Protein AF-K8GE08-F1 (afdb_monomer_lite)

pLDDT: mean 88.59, std 13.61, range [46.31, 98.12]

Structure (mmCIF, N/CA/C/O backbone):
data_AF-K8GE08-F1
#
_entry.id   AF-K8GE08-F1
#
loop_
_atom_site.group_PDB
_atom_site.id
_atom_site.type_symbol
_atom_site.label_atom_id
_atom_site.label_alt_id
_atom_site.label_comp_id
_atom_site.label_asym_id
_atom_site.label_entity_id
_atom_site.label_seq_id
_atom_site.pdbx_PDB_ins_code
_atom_site.Cartn_x
_atom_site.Cartn_y
_atom_site.Cartn_z
_atom_site.occupancy
_atom_site.B_iso_or_equiv
_atom_site.auth_seq_id
_atom_site.auth_comp_id
_atom_site.auth_asym_id
_atom_site.auth_atom_id
_atom_site.pdbx_PDB_model_num
ATOM 1 N N . MET A 1 1 ? 8.879 9.807 11.735 1.00 49.09 1 MET A N 1
ATOM 2 C CA . MET A 1 1 ? 8.185 8.695 11.049 1.00 49.09 1 MET A CA 1
ATOM 3 C C . MET A 1 1 ? 9.154 8.151 10.026 1.00 49.09 1 MET A C 1
ATOM 5 O O . MET A 1 1 ? 9.751 8.963 9.330 1.00 49.09 1 MET A O 1
ATOM 9 N N . ALA A 1 2 ? 9.374 6.836 9.990 1.00 52.28 2 ALA A N 1
ATOM 10 C CA . ALA A 1 2 ? 10.153 6.220 8.920 1.00 52.28 2 ALA A CA 1
ATOM 11 C C . ALA A 1 2 ? 9.605 6.686 7.559 1.00 52.28 2 ALA A C 1
ATOM 13 O O . ALA A 1 2 ? 8.389 6.846 7.418 1.00 52.28 2 ALA A O 1
ATOM 14 N N . ASN A 1 3 ? 10.487 6.949 6.592 1.00 69.19 3 ASN A N 1
ATOM 15 C CA . ASN A 1 3 ? 10.076 7.257 5.224 1.00 69.19 3 ASN A CA 1
ATOM 16 C C . ASN A 1 3 ? 9.385 6.021 4.653 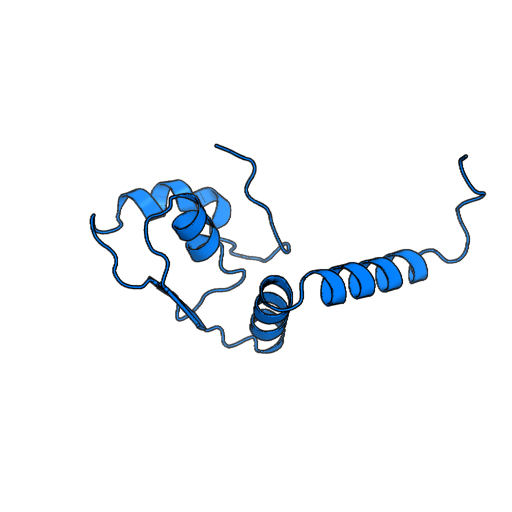1.00 69.19 3 ASN A C 1
ATOM 18 O O . ASN A 1 3 ? 10.048 5.083 4.217 1.00 69.19 3 ASN A O 1
ATOM 22 N N . LEU A 1 4 ? 8.053 6.001 4.717 1.00 77.12 4 LEU A N 1
ATOM 23 C CA . LEU A 1 4 ? 7.286 4.904 4.154 1.00 77.12 4 LEU A CA 1
ATOM 24 C C . LEU A 1 4 ? 7.496 4.864 2.643 1.00 77.12 4 LEU A C 1
ATOM 26 O O . LEU A 1 4 ? 7.464 5.926 2.005 1.00 77.12 4 LEU A O 1
ATOM 30 N N . PRO A 1 5 ? 7.705 3.663 2.076 1.00 72.69 5 PRO A N 1
ATOM 31 C CA . PRO A 1 5 ? 7.895 3.520 0.649 1.00 72.69 5 PRO A CA 1
ATOM 32 C C . PRO A 1 5 ? 6.677 4.083 -0.075 1.00 72.69 5 PRO A C 1
ATOM 34 O O . PRO A 1 5 ? 5.526 3.903 0.333 1.00 72.69 5 PRO A O 1
ATOM 37 N N . HIS A 1 6 ? 6.952 4.819 -1.141 1.00 74.62 6 HIS A N 1
ATOM 38 C CA . HIS A 1 6 ? 5.931 5.395 -1.989 1.00 74.62 6 HIS A CA 1
ATOM 39 C C . HIS A 1 6 ? 6.015 4.726 -3.344 1.00 74.62 6 HIS A C 1
ATOM 41 O O . HIS A 1 6 ? 6.980 4.938 -4.070 1.00 74.62 6 HIS A O 1
ATOM 47 N N . PHE A 1 7 ? 5.002 3.922 -3.645 1.00 80.44 7 PHE A N 1
ATOM 48 C CA . PHE A 1 7 ? 5.021 3.073 -4.819 1.00 80.44 7 PHE A CA 1
ATOM 49 C C . PHE A 1 7 ? 5.001 3.886 -6.119 1.00 80.44 7 PHE A C 1
ATOM 51 O O . PHE A 1 7 ? 5.959 3.849 -6.880 1.00 80.44 7 PHE A O 1
ATOM 58 N N . ILE A 1 8 ? 3.957 4.694 -6.333 1.00 83.50 8 ILE A N 1
ATOM 59 C CA . ILE A 1 8 ? 3.808 5.544 -7.523 1.00 83.50 8 ILE A CA 1
ATOM 60 C C . ILE A 1 8 ? 3.128 6.871 -7.172 1.00 83.50 8 ILE A C 1
ATOM 62 O O . ILE A 1 8 ? 2.306 6.937 -6.254 1.00 83.50 8 ILE A O 1
ATOM 66 N N . GLN A 1 9 ? 3.448 7.939 -7.912 1.00 83.69 9 GLN A N 1
ATOM 67 C CA . GLN A 1 9 ? 2.710 9.203 -7.811 1.00 83.69 9 GLN A CA 1
ATOM 68 C C . GLN A 1 9 ? 1.300 9.032 -8.367 1.00 83.69 9 GLN A C 1
ATOM 70 O O . GLN A 1 9 ? 1.113 8.523 -9.467 1.00 83.69 9 GLN A O 1
ATOM 75 N N . TYR A 1 10 ? 0.306 9.463 -7.591 1.00 84.38 10 TYR A N 1
ATOM 76 C CA . TYR A 1 10 ? -1.095 9.336 -7.967 1.00 84.38 10 TYR A CA 1
ATOM 77 C C . TYR A 1 10 ? -1.891 10.534 -7.466 1.00 84.38 10 TYR A C 1
ATOM 79 O O . TYR A 1 10 ? -1.778 10.933 -6.299 1.00 84.38 10 TYR A O 1
ATOM 87 N N . GLN A 1 11 ? -2.687 11.120 -8.359 1.00 84.62 11 GLN A N 1
ATOM 88 C CA . GLN A 1 11 ? -3.517 12.272 -8.033 1.00 84.62 11 GLN A CA 1
ATOM 89 C C . GLN A 1 11 ? -4.523 11.901 -6.938 1.00 84.62 11 GLN A C 1
ATOM 91 O O . GLN A 1 11 ? -5.134 10.837 -6.959 1.00 84.62 11 GLN A O 1
ATOM 96 N N . GLY A 1 12 ? -4.679 12.782 -5.948 1.00 86.25 12 GLY A N 1
ATOM 97 C CA . GLY A 1 12 ? -5.570 12.525 -4.813 1.00 86.25 12 GLY A CA 1
ATOM 98 C C . GLY A 1 12 ? -5.022 11.514 -3.798 1.00 86.25 12 GLY A C 1
ATOM 99 O O . GLY A 1 12 ? -5.777 11.030 -2.950 1.00 86.25 12 GLY A O 1
ATOM 100 N N . SER A 1 13 ? -3.721 11.196 -3.847 1.00 89.06 13 SER A N 1
ATOM 101 C CA . SER A 1 13 ? -3.078 10.363 -2.829 1.00 89.06 13 SER A CA 1
ATOM 102 C C . SER A 1 13 ? -3.260 10.955 -1.430 1.00 89.06 13 SER A C 1
ATOM 104 O O . SER A 1 13 ? -2.899 12.098 -1.145 1.00 89.06 13 SER A O 1
ATOM 106 N N . LYS A 1 14 ? -3.781 10.128 -0.520 1.00 92.69 14 LYS A N 1
ATOM 107 C CA . LYS A 1 14 ? -4.057 10.491 0.876 1.00 92.69 14 LYS A CA 1
ATOM 108 C C . LYS A 1 14 ? -2.817 10.421 1.773 1.00 92.69 14 LYS A C 1
ATOM 110 O O . LYS A 1 14 ? -2.937 10.618 2.977 1.00 92.69 14 LYS A O 1
ATOM 115 N N . ARG A 1 15 ? -1.620 10.178 1.224 1.00 90.50 15 ARG A N 1
ATOM 116 C CA . ARG A 1 15 ? -0.374 9.957 1.987 1.00 90.50 15 ARG A CA 1
ATOM 117 C C . ARG A 1 15 ? -0.102 11.031 3.045 1.00 90.50 15 ARG A C 1
ATOM 119 O O . ARG A 1 15 ? 0.167 10.700 4.193 1.00 90.50 15 ARG A O 1
ATOM 126 N N . ASN A 1 16 ? -0.219 12.307 2.678 1.00 90.69 16 ASN A N 1
ATOM 127 C CA . ASN A 1 16 ? 0.048 13.415 3.605 1.00 90.69 16 ASN A CA 1
ATOM 128 C C . ASN A 1 16 ? -0.999 13.503 4.729 1.00 90.69 16 ASN A C 1
ATOM 130 O O . ASN A 1 16 ? -0.695 13.959 5.830 1.00 90.69 16 ASN A O 1
ATOM 134 N N . LEU A 1 17 ? -2.220 13.039 4.454 1.00 94.25 17 LEU A N 1
ATOM 135 C CA . LEU A 1 17 ? -3.331 13.013 5.400 1.00 94.25 17 LEU A CA 1
ATOM 136 C C . LEU A 1 17 ? -3.392 11.713 6.206 1.00 94.25 17 LEU A C 1
ATOM 138 O O . LEU A 1 17 ? -4.080 11.683 7.222 1.00 94.25 17 LEU A O 1
ATOM 142 N N . ALA A 1 18 ? -2.670 10.662 5.804 1.00 94.69 18 ALA A N 1
ATOM 143 C CA . ALA A 1 18 ? -2.779 9.333 6.396 1.00 94.69 18 ALA A CA 1
ATOM 144 C C . ALA A 1 18 ? -2.594 9.378 7.916 1.00 94.69 18 ALA A C 1
ATOM 146 O O . ALA A 1 18 ? -3.471 8.936 8.649 1.00 94.69 18 ALA A O 1
ATOM 147 N N . LYS A 1 19 ? -1.534 10.035 8.407 1.00 92.75 19 LYS A N 1
ATOM 148 C CA . LYS A 1 19 ? -1.286 10.174 9.853 1.00 92.75 19 LYS A CA 1
ATOM 149 C C . LYS A 1 19 ? -2.457 10.784 10.632 1.00 92.75 19 LYS A C 1
ATOM 151 O O . LYS A 1 19 ? -2.627 10.460 11.798 1.00 92.75 19 LYS A O 1
ATOM 156 N N . HIS A 1 20 ? -3.234 11.668 10.005 1.00 96.12 20 HIS A N 1
ATOM 157 C CA . HIS A 1 20 ? -4.400 12.299 10.616 1.00 96.12 20 HIS A CA 1
ATOM 158 C C . HIS A 1 20 ? -5.626 11.395 10.517 1.00 96.12 20 HIS A C 1
ATOM 160 O O . HIS A 1 20 ? -6.333 11.223 11.498 1.00 96.12 20 HIS A O 1
ATOM 166 N N . ILE A 1 21 ? -5.842 10.755 9.365 1.00 96.88 21 ILE A N 1
ATOM 167 C CA . ILE A 1 21 ? -6.941 9.803 9.155 1.00 96.88 21 ILE A CA 1
ATOM 168 C C . ILE A 1 21 ? -6.852 8.640 10.152 1.00 96.88 21 ILE A C 1
ATOM 170 O O . ILE A 1 21 ? -7.853 8.287 10.771 1.00 96.88 21 ILE A O 1
ATOM 174 N N . LEU A 1 22 ? -5.649 8.096 10.369 1.00 95.88 22 LEU A N 1
ATOM 175 C CA . LEU A 1 22 ? -5.412 6.985 11.295 1.00 95.88 22 LEU A CA 1
ATOM 176 C C . LEU A 1 22 ? -5.781 7.324 12.752 1.00 95.88 22 LEU A C 1
ATOM 178 O O . LEU A 1 22 ? -6.097 6.419 13.515 1.00 95.88 22 LEU A O 1
ATOM 182 N N . GLN A 1 23 ? -5.793 8.599 13.156 1.00 96.44 23 GLN A N 1
ATOM 183 C CA . GLN A 1 23 ? -6.198 8.998 14.516 1.00 96.44 23 GLN A CA 1
ATOM 184 C C . GLN A 1 23 ? -7.695 8.789 14.776 1.00 96.44 23 GLN A C 1
ATOM 186 O O . GLN A 1 23 ? -8.110 8.712 15.930 1.00 96.44 23 GLN A O 1
ATOM 191 N N . PHE A 1 24 ? -8.496 8.681 13.715 1.00 96.88 24 PHE A N 1
ATOM 192 C CA . PHE A 1 24 ? -9.934 8.431 13.794 1.00 96.88 24 PHE A CA 1
ATOM 193 C C . PHE A 1 24 ? -10.288 6.946 13.679 1.00 96.88 24 PHE A C 1
ATOM 195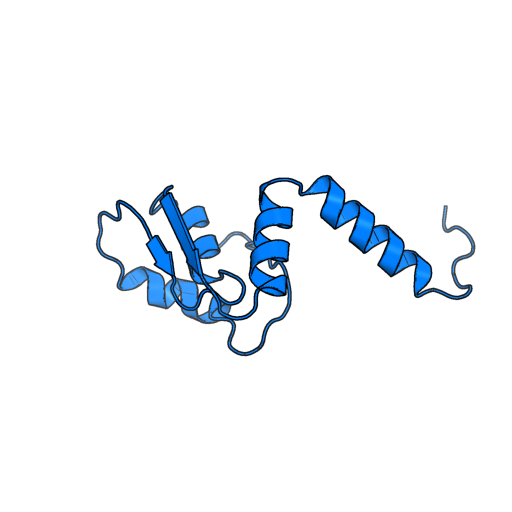 O O . PHE A 1 24 ? -11.464 6.587 13.727 1.00 96.88 24 PHE A O 1
ATOM 202 N N . PHE A 1 25 ? -9.295 6.071 13.510 1.00 96.56 25 PHE A N 1
ATOM 203 C CA . PHE A 1 25 ? -9.530 4.636 13.447 1.00 96.56 25 PHE A CA 1
ATOM 204 C C . PHE A 1 25 ? -9.945 4.089 14.822 1.00 96.56 25 PHE A C 1
ATOM 206 O O . PHE A 1 25 ? -9.472 4.567 15.857 1.00 96.56 25 PHE A O 1
ATOM 213 N N . PRO A 1 26 ? -10.821 3.069 14.867 1.00 95.06 26 PRO A N 1
ATOM 214 C CA . PRO A 1 26 ? -11.119 2.383 16.116 1.00 95.06 26 PRO A CA 1
ATOM 215 C C . PRO A 1 26 ? -9.861 1.687 16.651 1.00 95.06 26 PRO A C 1
ATOM 217 O O . PRO A 1 26 ? -8.994 1.270 15.887 1.00 95.06 26 PRO A O 1
ATOM 220 N N . LYS A 1 27 ? -9.784 1.510 17.978 1.00 89.44 27 LYS A N 1
ATOM 221 C CA . LYS A 1 27 ? -8.606 0.916 18.642 1.00 89.44 27 LYS A CA 1
ATOM 222 C C . LYS A 1 27 ? -8.272 -0.497 18.151 1.00 89.44 27 LYS A C 1
ATOM 224 O O . LYS A 1 27 ? -7.104 -0.853 18.100 1.00 89.44 27 LYS A O 1
ATOM 229 N N . ASN A 1 28 ? -9.294 -1.280 17.796 1.00 92.38 28 ASN A N 1
ATOM 230 C CA . ASN A 1 28 ? -9.150 -2.662 17.351 1.00 92.38 28 ASN A CA 1
ATOM 231 C C . ASN A 1 28 ? -9.745 -2.817 15.951 1.00 92.38 28 ASN A C 1
ATOM 233 O O . ASN A 1 28 ? -10.963 -2.733 15.782 1.00 92.38 28 ASN A O 1
ATOM 237 N N . ILE A 1 29 ? -8.895 -3.081 14.959 1.00 96.00 29 ILE A N 1
ATOM 238 C CA . ILE A 1 29 ? -9.307 -3.313 13.573 1.00 96.00 29 ILE A CA 1
ATOM 239 C C . ILE A 1 29 ? -8.980 -4.748 13.187 1.00 96.00 29 ILE A C 1
ATOM 241 O O . ILE A 1 29 ? -7.821 -5.147 13.095 1.00 96.00 29 ILE A O 1
ATOM 245 N N . LYS A 1 30 ? -10.020 -5.534 12.900 1.00 97.19 30 LYS A N 1
ATOM 246 C CA . LYS A 1 30 ? -9.840 -6.914 12.431 1.00 97.19 30 LYS A CA 1
ATOM 247 C C . LYS A 1 30 ? -9.423 -6.980 10.957 1.00 97.19 30 LYS A C 1
ATOM 249 O O . LYS A 1 30 ? -8.666 -7.868 10.584 1.00 97.19 30 LYS A O 1
ATOM 254 N N . ARG A 1 31 ? -9.936 -6.059 10.134 1.00 97.75 31 ARG A N 1
ATOM 255 C CA . ARG A 1 31 ? -9.617 -5.904 8.709 1.00 97.75 31 ARG A CA 1
ATOM 256 C C . ARG A 1 31 ? -9.876 -4.469 8.265 1.00 97.75 31 ARG A C 1
ATOM 258 O O . ARG A 1 31 ? -10.908 -3.910 8.629 1.00 97.75 31 ARG A O 1
ATOM 265 N N . LEU A 1 32 ? -8.988 -3.913 7.447 1.00 98.12 32 LEU A N 1
ATOM 266 C CA . LEU A 1 32 ? -9.238 -2.673 6.714 1.00 98.12 32 LEU A CA 1
ATOM 267 C C . LEU A 1 32 ? -9.816 -3.001 5.329 1.00 98.12 32 LEU A C 1
ATOM 269 O O . LEU A 1 32 ? -9.278 -3.850 4.623 1.00 98.12 32 LEU A O 1
ATOM 273 N N . VAL A 1 33 ? -10.909 -2.340 4.945 1.00 98.06 33 VAL A N 1
ATOM 274 C CA . VAL A 1 33 ? -11.537 -2.486 3.622 1.00 98.06 33 VAL A CA 1
ATOM 275 C C . VAL A 1 33 ? -11.517 -1.126 2.930 1.00 98.06 33 VAL A C 1
ATOM 277 O O . VAL A 1 33 ? -12.107 -0.176 3.441 1.00 98.06 33 VAL A O 1
ATOM 280 N N . GLU A 1 34 ? -10.850 -1.030 1.781 1.00 97.25 34 GLU A N 1
ATOM 281 C CA . GLU A 1 34 ? -10.769 0.182 0.959 1.00 97.25 34 GLU A CA 1
ATOM 282 C C . GLU A 1 34 ? -11.479 -0.040 -0.389 1.00 97.25 34 GLU A C 1
ATOM 284 O O . GLU A 1 34 ? -10.877 -0.600 -1.301 1.00 97.25 34 GLU A O 1
ATOM 289 N N . PRO A 1 35 ? -12.739 0.413 -0.559 1.00 97.00 35 PRO A N 1
ATOM 290 C CA . PRO A 1 35 ? -13.454 0.326 -1.839 1.00 97.00 35 PRO A CA 1
ATOM 291 C C . PRO A 1 35 ? -12.858 1.200 -2.955 1.00 97.00 35 PRO A C 1
ATOM 293 O O . PRO A 1 35 ? -13.131 0.961 -4.128 1.00 97.00 35 PRO A O 1
ATOM 296 N N . PHE A 1 36 ? -12.086 2.225 -2.579 1.00 95.25 36 PHE A N 1
ATOM 297 C CA . PHE A 1 36 ? -11.441 3.193 -3.471 1.00 95.25 36 PHE A CA 1
ATOM 298 C C . PHE A 1 36 ? -9.992 3.409 -3.021 1.00 95.25 36 PHE A C 1
ATOM 300 O O . PHE A 1 36 ? -9.634 4.459 -2.468 1.00 95.25 36 PHE A O 1
ATOM 307 N N . ALA A 1 37 ? -9.184 2.362 -3.165 1.00 94.50 37 ALA A N 1
ATOM 308 C CA . ALA A 1 37 ? -7.843 2.299 -2.602 1.00 94.50 37 ALA A CA 1
ATOM 309 C C . ALA A 1 37 ? -6.874 3.298 -3.256 1.00 94.50 37 ALA A C 1
ATOM 311 O O . ALA A 1 37 ? -5.979 3.817 -2.577 1.00 94.50 37 ALA A O 1
ATOM 312 N N . GLY A 1 38 ? -7.024 3.602 -4.552 1.00 94.00 38 GLY A N 1
ATOM 313 C CA . GLY A 1 38 ? -5.985 4.291 -5.315 1.00 94.00 38 GLY A CA 1
ATOM 314 C C . GLY A 1 38 ? -4.649 3.560 -5.158 1.00 94.00 38 GLY A C 1
ATOM 315 O O . GLY A 1 38 ? -4.569 2.357 -5.362 1.00 94.00 38 GLY A O 1
ATOM 316 N N . THR A 1 39 ? -3.603 4.258 -4.712 1.00 93.44 39 THR A N 1
ATOM 317 C CA . THR A 1 39 ? -2.286 3.658 -4.413 1.00 93.44 39 THR A CA 1
ATOM 318 C C . THR A 1 39 ? -2.170 3.030 -3.021 1.00 93.44 39 THR A C 1
ATOM 320 O O . THR A 1 39 ? -1.066 2.891 -2.497 1.00 93.44 39 THR A O 1
ATOM 323 N N . ALA A 1 40 ? -3.297 2.697 -2.387 1.00 95.06 40 ALA A N 1
ATOM 324 C CA . ALA A 1 40 ? -3.365 2.054 -1.073 1.00 95.06 40 ALA A CA 1
ATOM 325 C C . ALA A 1 40 ? -2.634 2.829 0.046 1.00 95.06 40 ALA A C 1
ATOM 327 O O . ALA A 1 40 ? -2.127 2.248 1.004 1.00 95.06 40 ALA A O 1
ATOM 328 N N . ALA A 1 41 ? -2.579 4.166 -0.048 1.00 94.56 41 ALA A N 1
ATOM 329 C CA . ALA A 1 41 ? -1.826 5.004 0.892 1.00 94.56 41 ALA A CA 1
ATOM 330 C C . ALA A 1 41 ? -2.273 4.831 2.359 1.00 94.56 41 ALA A C 1
ATOM 332 O O . ALA A 1 41 ? -1.445 4.925 3.267 1.00 94.56 41 ALA A O 1
ATOM 333 N N . ILE A 1 42 ? -3.566 4.574 2.599 1.00 95.56 42 ILE A N 1
ATOM 334 C CA . ILE A 1 42 ? -4.089 4.312 3.946 1.00 95.56 42 ILE A CA 1
ATOM 335 C C . ILE A 1 42 ? -3.735 2.898 4.394 1.00 95.56 42 ILE A C 1
ATOM 337 O O . ILE A 1 42 ? -3.273 2.745 5.524 1.00 95.56 42 ILE A O 1
ATOM 341 N N . SER A 1 43 ? -3.859 1.885 3.537 1.00 95.56 43 SER A N 1
ATOM 342 C CA . SER A 1 43 ? -3.406 0.526 3.859 1.00 95.56 43 SER A CA 1
ATOM 343 C C . SER A 1 43 ? -1.919 0.444 4.178 1.00 95.56 43 SER A C 1
ATOM 345 O O . SER A 1 43 ? -1.564 -0.141 5.199 1.00 95.56 43 SER A O 1
ATOM 347 N N . VAL A 1 44 ? -1.051 1.109 3.408 1.00 94.44 44 VAL A N 1
ATOM 348 C CA . VA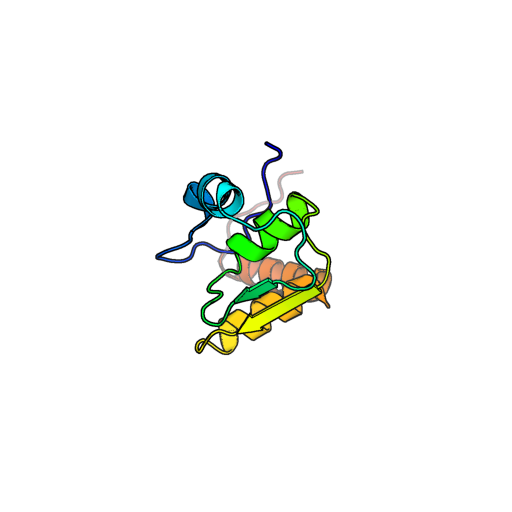L A 1 44 ? 0.392 1.177 3.703 1.00 94.44 44 VAL A CA 1
ATOM 349 C C . VAL A 1 44 ? 0.636 1.812 5.073 1.00 94.44 44 VAL A C 1
ATOM 351 O O . VAL A 1 44 ? 1.359 1.249 5.893 1.00 94.44 44 VAL A O 1
ATOM 354 N N . ALA A 1 45 ? -0.000 2.951 5.367 1.00 94.88 45 ALA A N 1
ATOM 355 C CA . ALA A 1 45 ? 0.141 3.611 6.666 1.00 94.88 45 ALA A CA 1
ATOM 356 C C . ALA A 1 45 ? -0.406 2.761 7.827 1.00 94.88 45 ALA A C 1
ATOM 358 O O . ALA A 1 45 ? 0.195 2.721 8.902 1.00 94.88 45 ALA A O 1
ATOM 359 N N . THR A 1 46 ? -1.524 2.066 7.611 1.00 95.69 46 THR A N 1
ATOM 360 C CA . THR A 1 46 ? -2.182 1.191 8.595 1.00 95.69 46 THR A CA 1
ATOM 361 C C . THR A 1 46 ? -1.322 -0.034 8.899 1.00 95.69 46 THR A C 1
ATOM 363 O O . THR A 1 46 ? -1.123 -0.358 10.069 1.00 95.69 46 THR A O 1
ATOM 366 N N . SER A 1 47 ? -0.762 -0.666 7.862 1.00 94.25 47 SER A N 1
ATOM 367 C CA . SER A 1 47 ? 0.172 -1.791 7.976 1.00 94.25 47 SER A CA 1
ATOM 368 C C . SER A 1 47 ? 1.453 -1.378 8.698 1.00 94.25 47 SER A C 1
ATOM 370 O O . SER A 1 47 ? 1.877 -2.035 9.645 1.00 94.25 47 SER A O 1
ATOM 372 N N . ALA A 1 48 ? 2.040 -0.240 8.321 1.00 93.75 48 ALA A N 1
ATOM 373 C CA . ALA A 1 48 ? 3.239 0.286 8.970 1.00 93.75 48 ALA A CA 1
ATOM 374 C C . ALA A 1 48 ? 3.027 0.678 10.437 1.00 93.75 48 ALA A C 1
ATOM 376 O O . ALA A 1 48 ? 3.952 0.597 11.239 1.00 93.75 48 ALA A O 1
ATOM 377 N N . SER A 1 49 ? 1.810 1.097 10.784 1.00 93.44 49 SER A N 1
ATOM 378 C CA . SER A 1 49 ? 1.410 1.397 12.162 1.00 93.44 49 SER A CA 1
ATOM 379 C C . SER A 1 49 ? 0.945 0.149 12.925 1.00 93.44 49 SER A C 1
ATOM 381 O O . SER A 1 49 ? 0.481 0.276 14.053 1.00 93.44 49 SER A O 1
ATOM 383 N N . GLN A 1 50 ? 1.039 -1.038 12.309 1.00 94.19 50 GLN A N 1
ATOM 384 C CA . GLN A 1 50 ? 0.668 -2.339 12.877 1.00 94.19 50 GLN A CA 1
ATOM 385 C C . GLN A 1 50 ? -0.762 -2.387 13.445 1.00 94.19 50 GLN A C 1
ATOM 387 O O . GLN A 1 50 ? -1.040 -3.112 14.396 1.00 94.19 50 GLN A O 1
ATOM 392 N N . LEU A 1 51 ? -1.692 -1.621 12.860 1.00 95.50 51 LEU A N 1
ATOM 393 C CA . LEU A 1 51 ? -3.077 -1.552 13.347 1.00 95.50 51 LEU A CA 1
ATOM 394 C C . LEU A 1 51 ? -3.903 -2.785 12.953 1.00 95.50 51 LEU A C 1
ATOM 396 O O . LEU A 1 51 ? -4.889 -3.111 13.612 1.00 95.50 51 LEU A O 1
ATOM 400 N N . THR A 1 52 ? -3.537 -3.448 11.852 1.00 96.62 52 THR A N 1
ATOM 401 C CA . THR A 1 52 ? -4.141 -4.702 11.391 1.00 96.62 52 THR A CA 1
ATOM 402 C C . THR A 1 52 ? -3.215 -5.411 10.401 1.00 96.62 52 THR A C 1
ATOM 404 O O . THR A 1 52 ? -2.341 -4.784 9.804 1.00 96.62 52 THR A O 1
ATOM 407 N N . HIS A 1 53 ? -3.440 -6.710 10.200 1.00 95.44 53 HIS A N 1
ATOM 408 C CA . HIS A 1 53 ? -2.733 -7.543 9.218 1.00 95.44 53 HIS A CA 1
ATOM 409 C C . HIS A 1 53 ? -3.667 -8.099 8.132 1.00 95.44 53 HIS A C 1
ATOM 411 O O . HIS A 1 53 ? -3.266 -8.955 7.350 1.00 95.44 53 HIS A O 1
ATOM 417 N N . SER A 1 54 ? -4.929 -7.656 8.088 1.00 97.56 54 SER A N 1
ATOM 418 C CA . SER A 1 54 ? -5.901 -8.104 7.089 1.00 97.56 54 SER A CA 1
ATOM 419 C C . SER A 1 54 ? -6.438 -6.915 6.305 1.00 97.56 54 SER A C 1
ATOM 421 O O . SER A 1 54 ? -6.941 -5.954 6.889 1.00 97.56 54 SER A O 1
ATOM 423 N N . PHE A 1 55 ? -6.361 -7.003 4.980 1.00 97.56 55 PHE A N 1
ATOM 424 C CA . PHE A 1 55 ? -6.703 -5.917 4.068 1.00 97.56 55 PHE A CA 1
ATOM 425 C C . PHE A 1 55 ? -7.572 -6.442 2.929 1.00 97.56 55 PHE A C 1
ATOM 427 O O . PHE A 1 55 ? -7.347 -7.548 2.443 1.00 97.56 55 PHE A O 1
ATOM 434 N N . TRP A 1 56 ? -8.546 -5.643 2.502 1.00 97.75 56 TRP A N 1
ATOM 435 C CA . TRP A 1 56 ? -9.245 -5.792 1.228 1.00 97.75 56 TRP A CA 1
ATOM 436 C C . TRP A 1 56 ? -9.135 -4.483 0.463 1.00 97.75 56 TRP A C 1
ATOM 438 O O . TRP A 1 56 ? -9.631 -3.454 0.923 1.00 97.75 56 TRP A O 1
ATOM 448 N N . LEU A 1 57 ? -8.478 -4.540 -0.689 1.00 96.25 57 LEU A N 1
ATOM 449 C CA . LEU A 1 57 ? -8.274 -3.397 -1.566 1.00 96.25 57 LEU A CA 1
ATOM 450 C C . LEU A 1 57 ? -9.144 -3.566 -2.802 1.00 96.25 57 LEU A C 1
ATOM 452 O O . LEU A 1 57 ? -9.162 -4.633 -3.411 1.00 96.25 57 LEU A O 1
ATOM 456 N N . ASN A 1 58 ? -9.850 -2.507 -3.167 1.00 96.81 58 ASN A N 1
ATOM 457 C CA . ASN A 1 58 ? -10.590 -2.416 -4.410 1.00 96.81 58 ASN A CA 1
ATOM 458 C C . ASN A 1 58 ? -10.362 -1.038 -5.031 1.00 96.81 58 ASN A C 1
ATOM 460 O O . ASN A 1 58 ? -10.281 -0.024 -4.335 1.00 96.81 58 ASN A O 1
ATOM 464 N N . ASP A 1 59 ? -10.291 -1.010 -6.352 1.00 95.56 59 ASP A N 1
ATOM 465 C CA . ASP A 1 59 ? -10.361 0.198 -7.159 1.00 95.56 59 ASP A CA 1
ATOM 466 C C . ASP A 1 59 ? -10.932 -0.183 -8.531 1.00 95.56 59 ASP A C 1
ATOM 468 O O . ASP A 1 59 ? -10.779 -1.320 -8.979 1.00 95.56 59 ASP A O 1
ATOM 472 N N . LEU A 1 60 ? -11.600 0.755 -9.202 1.00 96.50 60 LEU A N 1
ATOM 473 C CA . LEU A 1 60 ? -12.106 0.525 -10.558 1.00 96.50 60 LEU A CA 1
ATOM 474 C C . LEU A 1 60 ? -10.953 0.402 -11.564 1.00 96.50 60 LEU A C 1
ATOM 476 O O . LEU A 1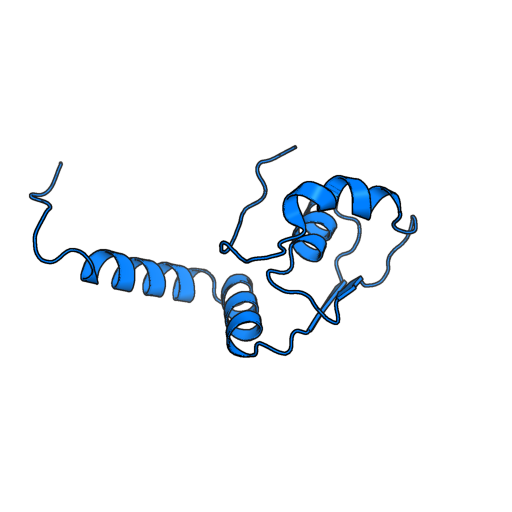 60 ? -11.080 -0.276 -12.586 1.00 96.50 60 LEU A O 1
ATOM 480 N N . ASN A 1 61 ? -9.828 1.064 -11.288 1.00 94.94 61 ASN A N 1
ATOM 481 C CA . ASN A 1 61 ? -8.642 1.021 -12.126 1.00 94.94 61 ASN A CA 1
ATOM 482 C C . ASN A 1 61 ? -7.935 -0.338 -11.980 1.00 94.94 61 ASN A C 1
ATOM 484 O O . ASN A 1 61 ? -7.010 -0.498 -11.186 1.00 94.94 61 ASN A O 1
ATOM 488 N N . LYS A 1 62 ? -8.383 -1.327 -12.759 1.00 95.62 62 LYS A N 1
ATOM 489 C CA . LYS A 1 62 ? -7.843 -2.692 -12.741 1.00 95.62 62 LYS A CA 1
ATOM 490 C C . LYS A 1 62 ? -6.308 -2.747 -12.888 1.00 95.62 62 LYS A C 1
ATOM 492 O O . LYS A 1 62 ? -5.694 -3.376 -12.029 1.00 95.62 62 LYS A O 1
ATOM 497 N N . PRO A 1 63 ? -5.670 -2.050 -13.853 1.00 94.75 63 PRO A N 1
ATOM 498 C CA . PRO A 1 63 ? -4.208 -2.013 -13.945 1.00 94.75 63 PRO A CA 1
ATOM 499 C C . PRO A 1 63 ? -3.510 -1.551 -12.661 1.00 94.75 63 PRO A C 1
ATOM 501 O O . PRO A 1 63 ? -2.450 -2.061 -12.319 1.00 94.75 63 PRO A O 1
ATOM 504 N N . LEU A 1 64 ? -4.097 -0.600 -11.926 1.00 93.56 64 LEU A N 1
ATOM 505 C CA . LEU A 1 64 ? -3.540 -0.123 -10.660 1.00 93.56 64 LEU A CA 1
ATOM 506 C C . LEU A 1 64 ? -3.590 -1.199 -9.569 1.00 93.56 64 LEU A C 1
ATOM 508 O O . LEU A 1 64 ? -2.616 -1.365 -8.838 1.00 93.56 64 LEU A O 1
ATOM 512 N N . ILE A 1 65 ? -4.704 -1.927 -9.463 1.00 94.75 65 ILE A N 1
ATOM 513 C CA . ILE A 1 65 ? -4.845 -3.029 -8.501 1.00 94.75 65 ILE A CA 1
ATOM 514 C C . ILE A 1 65 ? -3.892 -4.174 -8.840 1.00 94.75 65 ILE A C 1
ATOM 516 O O . ILE A 1 65 ? -3.203 -4.659 -7.947 1.00 94.75 65 ILE A O 1
ATOM 520 N N . GLU A 1 66 ? -3.783 -4.549 -10.114 1.00 95.50 66 GLU A N 1
ATOM 521 C CA . GLU A 1 66 ? -2.845 -5.587 -10.561 1.00 95.50 66 GLU A CA 1
ATOM 522 C C . GLU A 1 66 ? -1.387 -5.183 -10.302 1.00 95.50 66 GLU A C 1
ATOM 524 O O . GLU A 1 66 ? -0.578 -6.007 -9.885 1.00 95.50 66 GLU A O 1
ATOM 529 N N . LEU A 1 67 ? -1.047 -3.904 -10.482 1.00 94.50 67 LEU A N 1
ATOM 530 C CA . LEU A 1 67 ? 0.286 -3.382 -10.188 1.00 94.50 67 LEU A CA 1
ATOM 531 C C . LEU A 1 67 ? 0.605 -3.431 -8.683 1.00 94.50 67 LEU A C 1
ATOM 533 O O . LEU A 1 67 ? 1.725 -3.769 -8.298 1.00 94.50 67 LEU A O 1
ATOM 537 N N . LEU A 1 68 ? -0.372 -3.107 -7.830 1.00 93.88 68 LEU A N 1
ATOM 538 C CA . LEU A 1 68 ? -0.240 -3.234 -6.376 1.00 93.88 68 LEU A CA 1
ATOM 539 C C . LEU A 1 68 ? -0.070 -4.699 -5.957 1.00 93.88 68 LEU A C 1
ATOM 541 O O . LEU A 1 68 ? 0.827 -4.998 -5.172 1.00 93.88 68 LEU A O 1
ATOM 545 N N . GLU A 1 69 ? -0.881 -5.607 -6.497 1.00 95.00 69 GLU A N 1
ATOM 546 C CA . GLU A 1 69 ? -0.761 -7.048 -6.252 1.00 95.00 69 GLU A CA 1
ATOM 547 C C . GLU A 1 69 ? 0.620 -7.562 -6.677 1.00 95.00 69 GLU A C 1
ATOM 549 O O . GLU A 1 69 ? 1.309 -8.210 -5.891 1.00 95.00 69 GLU A O 1
ATOM 554 N N . LEU A 1 70 ? 1.090 -7.179 -7.868 1.00 95.44 70 LEU A N 1
ATOM 555 C CA . LEU A 1 70 ? 2.416 -7.546 -8.361 1.00 95.44 70 LEU A CA 1
ATOM 556 C C . LEU A 1 70 ? 3.533 -7.045 -7.432 1.00 95.44 70 LEU A C 1
ATOM 558 O O . LEU A 1 70 ? 4.484 -7.776 -7.175 1.00 95.44 70 LEU A O 1
ATOM 562 N N . SER A 1 71 ? 3.401 -5.837 -6.875 1.00 93.31 71 SER A N 1
ATOM 563 C CA . SER A 1 71 ? 4.377 -5.283 -5.925 1.00 93.31 71 SER A CA 1
ATOM 564 C C . SER A 1 71 ? 4.482 -6.050 -4.605 1.00 93.31 71 SER A C 1
ATOM 566 O O . SER A 1 71 ? 5.527 -6.001 -3.959 1.00 93.31 71 SER A O 1
ATOM 568 N N . ILE A 1 72 ? 3.415 -6.745 -4.206 1.00 92.62 72 ILE A N 1
ATOM 569 C CA . ILE A 1 72 ? 3.343 -7.501 -2.952 1.00 92.62 72 ILE A CA 1
ATOM 570 C C . ILE A 1 72 ? 3.786 -8.944 -3.186 1.00 92.62 72 ILE A C 1
ATOM 572 O O . ILE A 1 72 ? 4.629 -9.457 -2.455 1.00 92.62 72 ILE A O 1
ATOM 576 N N . GLU A 1 73 ? 3.236 -9.582 -4.216 1.00 96.06 73 GLU A N 1
ATOM 577 C CA . GLU A 1 73 ? 3.407 -11.015 -4.460 1.00 96.06 73 GLU A CA 1
ATOM 578 C C . GLU A 1 73 ? 4.686 -11.326 -5.247 1.00 96.06 73 GLU A C 1
ATOM 580 O O . GLU A 1 73 ? 5.274 -12.396 -5.090 1.00 96.06 73 GLU A O 1
ATOM 585 N N . ARG A 1 74 ? 5.117 -10.414 -6.130 1.00 97.25 74 ARG A N 1
ATOM 586 C CA . ARG A 1 74 ? 6.240 -10.617 -7.066 1.00 97.25 74 ARG A CA 1
ATOM 587 C C . ARG A 1 74 ? 7.109 -9.349 -7.198 1.00 97.25 74 ARG A C 1
ATOM 589 O O . ARG A 1 74 ? 7.290 -8.835 -8.306 1.00 97.25 74 ARG A O 1
ATOM 596 N N . PRO A 1 75 ? 7.678 -8.834 -6.087 1.00 95.06 75 PRO A N 1
ATOM 597 C CA . PRO A 1 75 ? 8.403 -7.558 -6.063 1.00 95.06 75 PRO A CA 1
ATOM 598 C C . PRO A 1 75 ? 9.633 -7.522 -6.983 1.00 95.06 75 PRO A C 1
ATOM 600 O O . PRO A 1 75 ? 9.921 -6.486 -7.582 1.00 95.06 75 PRO A O 1
ATOM 603 N N . ASP A 1 76 ? 10.337 -8.644 -7.148 1.00 96.50 76 ASP A N 1
ATOM 604 C CA . ASP A 1 76 ? 11.505 -8.713 -8.034 1.00 96.50 76 ASP A CA 1
ATOM 605 C C . ASP A 1 76 ? 11.105 -8.619 -9.515 1.00 96.50 76 ASP A C 1
ATOM 607 O O . ASP A 1 76 ? 11.790 -7.974 -10.306 1.00 96.50 76 ASP A O 1
ATOM 611 N N . GLU A 1 77 ? 9.973 -9.219 -9.900 1.00 96.38 77 GLU A N 1
ATOM 612 C CA . GLU A 1 77 ? 9.465 -9.188 -11.279 1.00 96.38 77 GLU A CA 1
ATOM 613 C C . GLU A 1 77 ? 9.151 -7.752 -11.706 1.00 96.38 77 GLU A C 1
ATOM 615 O O . GLU A 1 77 ? 9.612 -7.292 -12.754 1.00 96.38 77 GLU A O 1
ATOM 620 N N . ILE A 1 78 ? 8.415 -7.016 -10.870 1.00 94.19 78 ILE A N 1
ATOM 621 C CA . ILE A 1 78 ? 8.065 -5.623 -11.156 1.00 94.19 78 ILE A CA 1
ATOM 622 C C . ILE A 1 78 ? 9.290 -4.705 -11.126 1.00 94.19 78 ILE A C 1
ATOM 624 O O . ILE A 1 78 ? 9.416 -3.840 -11.993 1.00 94.19 78 ILE A O 1
ATOM 628 N N . ALA A 1 79 ? 10.213 -4.899 -10.179 1.00 94.00 79 ALA A N 1
ATOM 629 C CA . ALA A 1 79 ? 11.425 -4.092 -10.086 1.00 94.00 79 ALA A CA 1
ATOM 630 C C . ALA A 1 79 ? 12.324 -4.285 -11.315 1.00 94.00 79 ALA A C 1
ATOM 632 O O . ALA A 1 79 ? 12.772 -3.302 -11.906 1.00 94.00 79 ALA A O 1
ATOM 633 N N . ASN A 1 80 ? 12.530 -5.533 -11.745 1.00 96.00 80 ASN A N 1
ATOM 634 C CA . ASN A 1 80 ? 13.309 -5.854 -12.942 1.00 96.00 80 ASN A CA 1
ATOM 635 C C . ASN A 1 80 ? 12.641 -5.324 -14.215 1.00 96.00 80 ASN A C 1
ATOM 637 O O . ASN A 1 80 ? 13.314 -4.730 -15.056 1.00 96.00 80 ASN A O 1
ATOM 641 N N . SER A 1 81 ? 11.318 -5.473 -14.330 1.00 94.00 81 SER A N 1
ATOM 642 C CA . SER A 1 81 ? 10.555 -4.942 -15.466 1.00 94.00 81 SER A CA 1
ATOM 643 C C . SER A 1 81 ? 10.672 -3.419 -15.552 1.00 94.00 81 SER A C 1
ATOM 645 O O . SER A 1 81 ? 10.922 -2.869 -16.623 1.00 94.00 81 SER A O 1
ATOM 647 N N . TYR A 1 82 ? 10.557 -2.725 -14.416 1.00 92.00 82 TYR A N 1
ATOM 648 C CA . TYR A 1 82 ? 10.745 -1.277 -14.362 1.00 92.00 82 TYR A CA 1
ATOM 649 C C . TYR A 1 82 ? 12.184 -0.871 -14.707 1.00 92.00 82 TYR A C 1
ATOM 651 O O . TYR A 1 82 ? 12.379 0.078 -15.462 1.00 92.00 82 TYR A O 1
ATOM 659 N N . LEU A 1 83 ? 13.193 -1.591 -14.204 1.00 94.06 83 LEU A N 1
ATOM 660 C CA . LEU A 1 83 ? 14.602 -1.334 -14.516 1.00 94.06 83 LEU A CA 1
ATOM 661 C C . LEU A 1 83 ? 14.891 -1.478 -16.015 1.00 94.06 83 LEU A C 1
ATOM 663 O O . LEU A 1 83 ? 15.604 -0.653 -16.585 1.00 94.06 83 LEU A O 1
ATOM 667 N N . GLN A 1 84 ? 14.325 -2.496 -16.663 1.00 94.75 84 GLN A N 1
ATOM 668 C CA . GLN A 1 84 ? 14.449 -2.671 -18.106 1.00 94.75 84 GLN A CA 1
ATOM 669 C C . GLN A 1 84 ? 13.843 -1.476 -18.858 1.00 94.75 84 GLN A C 1
ATOM 671 O O . GLN A 1 84 ? 14.540 -0.844 -19.650 1.00 94.75 84 GLN A O 1
ATOM 676 N N . LEU A 1 85 ? 12.594 -1.110 -18.547 1.00 92.50 85 LEU A N 1
ATOM 677 C CA . LEU A 1 85 ? 11.919 0.047 -19.151 1.00 92.50 85 LEU A CA 1
ATOM 678 C C . LEU A 1 85 ? 12.676 1.358 -18.917 1.00 92.50 85 LEU A C 1
ATOM 680 O O . LEU A 1 85 ? 12.678 2.237 -19.776 1.00 92.50 85 LEU A O 1
ATOM 684 N N . TRP A 1 86 ? 13.294 1.515 -17.748 1.00 90.69 86 TRP A N 1
ATOM 685 C CA . TRP A 1 86 ? 14.120 2.672 -17.417 1.00 90.69 86 TRP A CA 1
ATOM 686 C C . TRP A 1 86 ? 15.361 2.751 -18.312 1.00 90.69 86 TRP A C 1
ATOM 688 O O . TRP A 1 86 ? 15.645 3.799 -18.889 1.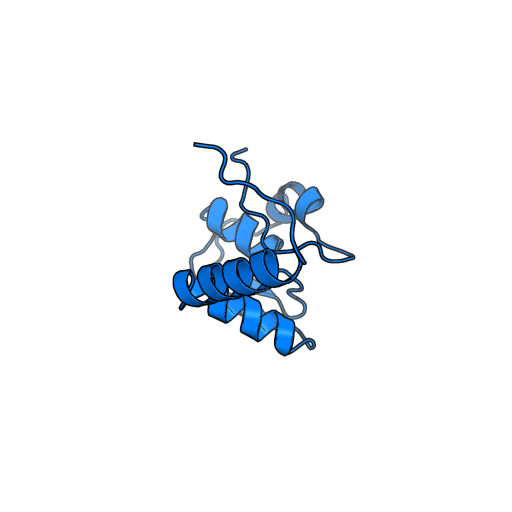00 90.69 86 TRP A O 1
ATOM 698 N N . ASN A 1 87 ? 16.071 1.635 -18.482 1.00 91.31 87 ASN A N 1
ATOM 699 C CA . ASN A 1 87 ? 17.274 1.580 -19.313 1.00 91.31 87 ASN A CA 1
ATOM 700 C C . ASN A 1 87 ? 16.965 1.786 -20.807 1.00 91.31 87 ASN A C 1
ATOM 702 O O . ASN A 1 87 ? 17.749 2.421 -21.509 1.00 91.31 87 ASN A O 1
ATOM 706 N N . GLU A 1 88 ? 15.815 1.309 -21.290 1.00 91.56 88 GLU A N 1
ATOM 707 C CA . GLU A 1 88 ? 15.370 1.478 -22.683 1.00 91.56 88 GLU A CA 1
ATOM 708 C C . GLU A 1 88 ? 15.041 2.937 -23.048 1.00 91.56 88 GLU A C 1
ATOM 710 O O . GLU A 1 88 ? 15.149 3.321 -24.211 1.00 91.56 88 GLU A O 1
ATOM 715 N N . GLN A 1 89 ? 14.690 3.782 -22.070 1.00 83.75 89 GLN A N 1
ATOM 716 C CA . GLN A 1 89 ? 14.416 5.210 -22.300 1.00 83.75 89 GLN A CA 1
ATOM 717 C C . GLN A 1 89 ? 15.677 6.014 -2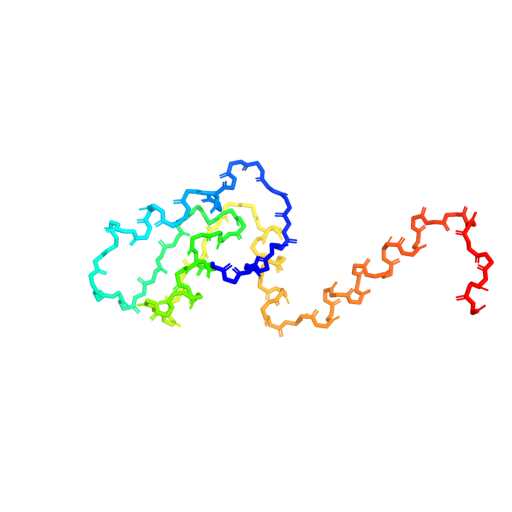2.648 1.00 83.75 89 GLN A C 1
ATOM 719 O O . GLN A 1 89 ? 15.591 7.123 -23.182 1.00 83.75 89 GLN A O 1
ATOM 724 N N . HIS A 1 90 ? 16.860 5.469 -22.367 1.00 75.88 90 HIS A N 1
ATOM 725 C CA . HIS A 1 90 ? 18.133 6.124 -22.622 1.00 75.88 90 HIS A CA 1
ATOM 726 C C . HIS A 1 90 ? 18.679 5.679 -23.987 1.00 75.88 90 HIS A C 1
ATOM 728 O O . HIS A 1 90 ? 19.525 4.792 -24.080 1.00 75.88 90 HIS A O 1
ATOM 734 N N . THR A 1 91 ? 18.236 6.328 -25.070 1.00 62.53 91 THR A N 1
ATOM 735 C CA . THR A 1 91 ? 18.877 6.170 -26.391 1.00 62.53 91 THR A CA 1
ATOM 736 C C . THR A 1 91 ? 20.280 6.795 -26.323 1.00 62.53 91 THR A C 1
ATOM 738 O O . THR A 1 91 ? 20.425 7.995 -26.520 1.00 62.53 91 THR A O 1
ATOM 741 N N . ASN A 1 92 ? 21.308 6.009 -25.980 1.00 59.34 92 ASN A N 1
ATOM 742 C CA . ASN A 1 92 ? 22.710 6.430 -25.814 1.00 59.34 92 ASN A CA 1
ATOM 743 C C . ASN A 1 92 ? 22.943 7.653 -24.904 1.00 59.34 92 ASN A C 1
ATOM 745 O O . ASN A 1 92 ? 23.036 8.777 -25.388 1.00 59.34 92 ASN A O 1
ATOM 749 N N . SER A 1 93 ? 23.186 7.428 -23.608 1.00 49.09 93 SER A N 1
ATOM 750 C CA . SER A 1 93 ? 24.094 8.257 -22.788 1.00 49.09 93 SER A CA 1
ATOM 751 C C . SER A 1 93 ? 24.366 7.589 -21.440 1.00 49.09 93 SER A C 1
ATOM 753 O O . SER A 1 93 ? 23.752 7.946 -20.444 1.00 49.09 93 SER A O 1
ATOM 755 N N . VAL A 1 94 ? 25.289 6.625 -21.416 1.00 52.75 94 VAL A N 1
ATOM 756 C CA . VAL A 1 94 ? 26.288 6.469 -20.345 1.00 52.75 94 VAL A CA 1
ATOM 757 C C . VAL A 1 94 ? 27.456 5.652 -20.900 1.00 52.75 94 VAL A C 1
ATOM 759 O O . VAL A 1 94 ? 27.368 4.441 -21.081 1.00 52.75 94 VAL A O 1
ATOM 762 N N . ALA A 1 95 ? 28.577 6.327 -21.166 1.00 48.25 95 ALA A N 1
ATOM 763 C CA . ALA A 1 95 ? 29.870 5.681 -20.983 1.00 48.25 95 ALA A CA 1
ATOM 764 C C . ALA A 1 95 ? 29.915 5.153 -19.533 1.00 48.25 95 ALA A C 1
ATOM 766 O O . ALA A 1 95 ? 29.411 5.841 -18.638 1.00 48.25 95 ALA A O 1
ATOM 767 N N . PRO A 1 96 ? 30.441 3.944 -19.287 1.00 51.09 96 PRO A N 1
ATOM 768 C CA . PRO A 1 96 ? 30.344 3.320 -17.978 1.00 51.09 96 PRO A CA 1
ATOM 769 C C . PRO A 1 96 ? 31.185 4.115 -16.975 1.00 51.09 96 PRO A C 1
ATOM 771 O O . PRO A 1 96 ? 32.406 4.167 -17.085 1.00 51.09 96 PRO A O 1
ATOM 774 N N . LEU A 1 97 ? 30.520 4.744 -16.006 1.00 49.38 97 LEU A N 1
ATOM 775 C CA . LEU A 1 97 ? 31.158 5.256 -14.797 1.00 49.38 97 LEU A CA 1
ATOM 776 C C . LEU A 1 97 ? 31.418 4.063 -13.868 1.00 49.38 97 LEU A C 1
ATOM 778 O O . LEU A 1 97 ? 30.586 3.729 -13.024 1.00 49.38 97 LEU A O 1
ATOM 782 N N . PHE A 1 98 ? 32.554 3.407 -14.102 1.00 46.31 98 PHE A N 1
ATOM 783 C CA . PHE A 1 98 ? 33.373 2.823 -13.042 1.00 46.31 98 PHE A CA 1
ATOM 784 C C . PHE A 1 98 ? 34.396 3.867 -12.594 1.00 46.31 98 PHE A C 1
ATOM 786 O O . PHE A 1 98 ? 34.916 4.585 -13.481 1.00 46.31 98 PHE A O 1
#

Secondary structure (DSSP, 8-state):
----------TT--HHHHHHHGGGS-S--S-EEETT-TTTHHHHHHHHTTS-S-EEE--S-HHHHHHHHHHHH-HHHHHHHHHHHHHHT-SS------

Foldseek 3Di:
DPPQDDDDDDPPQCQVVLVVVVVPDDQADAEAEAQACQLVNNVSSCVVVVRYDHYHDHHPPVVSVVLSVCCVVPVVVSVVVVVVVVVVVPPDDDDDDD

Sequence (98 aa):
MANLPHFIQYQGSKRNLAKHILQFFPKNIKRLVEPFAGTAAISVATSASQLTHSFWLNDLNKPLIELLELSIERPDEIANSYLQLWNEQHTNSVAPLF

Radius of gyration: 16.76 Å; chains: 1; bounding box: 47×24×45 Å